Protein AF-A0A924GSS4-F1 (afdb_monomer)

Radius of gyration: 22.59 Å; Cα contacts (8 Å, |Δi|>4): 45; chains: 1; bounding box: 70×28×48 Å

Structure (mmCIF, N/CA/C/O backbone):
data_AF-A0A924GSS4-F1
#
_entry.id   AF-A0A924GSS4-F1
#
loop_
_atom_site.group_PDB
_atom_site.id
_atom_site.type_symbol
_atom_site.label_atom_id
_atom_site.label_alt_id
_atom_site.label_comp_id
_atom_site.label_asym_id
_atom_site.label_entity_id
_atom_site.label_seq_id
_atom_site.pdbx_PDB_ins_code
_atom_site.Cartn_x
_atom_site.Cartn_y
_atom_site.Cartn_z
_atom_site.occupancy
_atom_site.B_iso_or_equiv
_atom_site.auth_seq_id
_atom_site.auth_comp_id
_atom_site.auth_asym_id
_atom_site.auth_atom_id
_atom_site.pdbx_PDB_model_num
ATOM 1 N N . MET A 1 1 ? 47.130 13.488 -2.326 1.00 35.03 1 MET A N 1
ATOM 2 C CA . MET A 1 1 ? 46.228 12.766 -3.248 1.00 35.03 1 MET A CA 1
ATOM 3 C C . MET A 1 1 ? 45.063 12.263 -2.415 1.00 35.03 1 MET A C 1
ATOM 5 O O . MET A 1 1 ? 45.272 11.388 -1.587 1.00 35.03 1 MET A O 1
ATOM 9 N N . ASN A 1 2 ? 43.892 12.897 -2.512 1.00 35.97 2 ASN A N 1
ATOM 10 C CA . ASN A 1 2 ? 42.742 12.521 -1.688 1.00 35.97 2 ASN A CA 1
ATOM 11 C C . ASN A 1 2 ? 42.113 11.239 -2.240 1.00 35.97 2 ASN A C 1
ATOM 13 O O . ASN A 1 2 ? 41.780 11.174 -3.420 1.00 35.97 2 ASN A O 1
ATOM 17 N N . ASN A 1 3 ? 41.970 10.231 -1.379 1.00 45.41 3 ASN A N 1
ATOM 18 C CA . ASN A 1 3 ? 41.286 8.973 -1.666 1.00 45.41 3 ASN A CA 1
ATOM 19 C C . ASN A 1 3 ? 39.782 9.226 -1.863 1.00 45.41 3 ASN A C 1
ATOM 21 O O . ASN A 1 3 ? 38.991 9.110 -0.931 1.00 45.41 3 ASN A O 1
ATOM 25 N N . VAL A 1 4 ? 39.388 9.569 -3.093 1.00 49.03 4 VAL A N 1
ATOM 26 C CA . VAL A 1 4 ? 37.978 9.714 -3.516 1.00 49.03 4 VAL A CA 1
ATOM 27 C C . VAL A 1 4 ? 37.277 8.348 -3.635 1.00 49.03 4 VAL A C 1
ATOM 29 O O . VAL A 1 4 ? 36.059 8.272 -3.757 1.00 49.03 4 VAL A O 1
ATOM 32 N N . ALA A 1 5 ? 38.035 7.250 -3.542 1.00 42.78 5 ALA A N 1
ATOM 33 C CA . ALA A 1 5 ? 37.544 5.884 -3.712 1.00 42.78 5 ALA A CA 1
ATOM 34 C C . ALA A 1 5 ? 36.545 5.416 -2.630 1.00 42.78 5 ALA A C 1
ATOM 36 O O . ALA A 1 5 ? 35.822 4.459 -2.866 1.00 42.78 5 ALA A O 1
ATOM 37 N N . ASN A 1 6 ? 36.451 6.103 -1.482 1.00 49.03 6 ASN A N 1
ATOM 38 C CA . ASN A 1 6 ? 35.554 5.724 -0.377 1.00 49.03 6 ASN A CA 1
ATOM 39 C C . ASN A 1 6 ? 34.265 6.563 -0.283 1.00 49.03 6 ASN A C 1
ATOM 41 O O . ASN A 1 6 ? 33.522 6.422 0.686 1.00 49.03 6 ASN A O 1
ATOM 45 N N . MET A 1 7 ? 33.981 7.452 -1.244 1.00 46.75 7 MET A N 1
ATOM 46 C CA . MET A 1 7 ? 32.813 8.345 -1.150 1.00 46.75 7 MET A CA 1
ATOM 47 C C . MET A 1 7 ? 31.486 7.671 -1.548 1.00 46.75 7 MET A C 1
ATOM 49 O O . MET A 1 7 ? 30.418 8.184 -1.221 1.00 46.75 7 MET A O 1
ATOM 53 N N . PHE A 1 8 ? 31.539 6.496 -2.182 1.00 50.62 8 PHE A N 1
ATOM 54 C CA . PHE A 1 8 ? 30.363 5.701 -2.534 1.00 50.62 8 PHE A CA 1
ATOM 55 C C . PHE A 1 8 ? 30.604 4.251 -2.099 1.00 50.62 8 PHE A C 1
ATOM 57 O O . PHE A 1 8 ? 31.393 3.560 -2.742 1.00 50.62 8 PHE A O 1
ATOM 64 N N . PRO A 1 9 ? 29.999 3.780 -0.992 1.00 48.19 9 PRO A N 1
ATOM 65 C CA . PRO A 1 9 ? 30.148 2.389 -0.590 1.00 48.19 9 PRO A CA 1
ATOM 66 C C . PRO A 1 9 ? 29.544 1.504 -1.681 1.00 48.19 9 PRO A C 1
ATOM 68 O O . PRO A 1 9 ? 28.496 1.849 -2.228 1.00 48.19 9 PRO A O 1
ATOM 71 N N . GLU A 1 10 ? 30.243 0.407 -1.985 1.00 53.25 10 GLU A N 1
ATOM 72 C CA . GLU A 1 10 ? 29.896 -0.662 -2.929 1.00 53.25 10 GLU A CA 1
ATOM 73 C C . GLU A 1 10 ? 28.422 -0.643 -3.343 1.00 53.25 10 GLU A C 1
ATOM 75 O O . GLU A 1 10 ? 27.527 -0.840 -2.514 1.00 53.25 10 GLU A O 1
ATOM 80 N N . THR A 1 11 ? 28.183 -0.346 -4.623 1.00 58.38 11 THR A N 1
ATOM 81 C CA . THR A 1 11 ? 26.868 -0.121 -5.229 1.00 58.38 11 THR A CA 1
ATOM 82 C C . THR A 1 11 ? 25.957 -1.314 -4.994 1.00 58.38 11 THR A C 1
ATOM 84 O O . THR A 1 11 ? 25.899 -2.247 -5.796 1.00 58.38 11 THR A O 1
ATOM 87 N N . LYS A 1 12 ? 25.227 -1.281 -3.875 1.00 57.94 12 LYS A N 1
ATOM 88 C CA . LYS A 1 12 ? 24.073 -2.143 -3.656 1.00 57.94 12 LYS A CA 1
ATOM 89 C C . LYS A 1 12 ? 23.180 -2.001 -4.887 1.00 57.94 12 LYS A C 1
ATOM 91 O O . LYS A 1 12 ? 22.918 -0.864 -5.289 1.00 57.94 12 LYS A O 1
ATOM 96 N N . PRO A 1 13 ? 22.755 -3.114 -5.501 1.00 62.28 13 PRO A N 1
ATOM 97 C CA . PRO A 1 13 ? 21.952 -3.050 -6.707 1.00 62.28 13 PRO A CA 1
ATOM 98 C C . PRO A 1 13 ? 20.695 -2.220 -6.436 1.00 62.28 13 PRO A C 1
ATOM 100 O O . PRO A 1 13 ? 20.024 -2.404 -5.416 1.00 62.28 13 PRO A O 1
ATOM 103 N N . ASP A 1 14 ? 20.430 -1.268 -7.329 1.00 82.06 14 ASP A N 1
ATOM 104 C CA . ASP A 1 14 ? 19.261 -0.398 -7.266 1.00 82.06 14 ASP A CA 1
ATOM 105 C C . ASP A 1 14 ? 17.987 -1.254 -7.276 1.00 82.06 14 ASP A C 1
ATOM 107 O O . ASP A 1 14 ? 17.878 -2.238 -8.015 1.00 82.06 14 ASP A O 1
ATOM 111 N N . LEU A 1 15 ? 17.016 -0.892 -6.437 1.00 83.75 15 LEU A N 1
ATOM 112 C CA . LEU A 1 15 ? 15.771 -1.639 -6.297 1.00 83.75 15 LEU A CA 1
ATOM 113 C C . LEU A 1 15 ? 15.012 -1.708 -7.627 1.00 83.75 15 LEU A C 1
ATOM 115 O O . LEU A 1 15 ? 14.418 -2.741 -7.936 1.00 83.75 15 LEU A O 1
ATOM 119 N N . VAL A 1 16 ? 15.048 -0.627 -8.413 1.00 85.75 16 VAL A N 1
ATOM 120 C CA . VAL A 1 16 ? 14.420 -0.582 -9.742 1.00 85.75 16 VAL A CA 1
ATOM 121 C C . VAL A 1 16 ? 15.071 -1.609 -10.669 1.00 85.75 16 VAL A C 1
ATOM 123 O O . VAL A 1 16 ? 14.371 -2.374 -11.332 1.00 85.75 16 VAL A O 1
ATOM 126 N N . THR A 1 17 ? 16.402 -1.693 -10.653 1.00 84.81 17 THR A N 1
ATOM 127 C CA . THR A 1 17 ? 17.159 -2.673 -11.439 1.00 84.81 17 THR A CA 1
ATOM 128 C C . THR A 1 17 ? 16.834 -4.107 -11.019 1.00 84.81 17 THR A C 1
ATOM 130 O O . THR A 1 17 ? 16.568 -4.944 -11.881 1.00 84.81 17 THR A O 1
ATOM 133 N N . LEU A 1 18 ? 16.783 -4.396 -9.713 1.00 89.44 18 LEU A N 1
ATOM 134 C CA . LEU A 1 18 ? 16.406 -5.724 -9.207 1.00 89.44 18 LEU A CA 1
ATOM 135 C C . LEU A 1 18 ? 14.988 -6.127 -9.637 1.00 89.44 18 LEU A C 1
ATOM 137 O O . LEU A 1 18 ? 14.760 -7.272 -10.030 1.00 89.44 18 LEU A O 1
ATOM 141 N N . LEU A 1 19 ? 14.039 -5.188 -9.593 1.00 89.75 19 LEU A N 1
ATOM 142 C CA . LEU A 1 19 ? 12.656 -5.432 -9.998 1.00 89.75 19 LEU A CA 1
ATOM 143 C C . LEU A 1 19 ? 12.561 -5.787 -11.488 1.00 89.75 19 LEU A C 1
ATOM 145 O O . LEU A 1 19 ? 11.908 -6.765 -11.845 1.00 89.75 19 LEU A O 1
ATOM 149 N N . LEU A 1 20 ? 13.229 -5.024 -12.358 1.00 89.62 20 LEU A N 1
ATOM 150 C CA . LEU A 1 20 ? 13.210 -5.272 -13.803 1.00 89.62 20 LEU A CA 1
ATOM 151 C C . LEU A 1 20 ? 13.895 -6.594 -14.173 1.00 89.62 20 LEU A C 1
ATOM 153 O O . LEU A 1 20 ? 13.385 -7.320 -15.023 1.00 89.62 20 LEU A O 1
ATOM 157 N N . GLN A 1 21 ? 14.991 -6.952 -13.497 1.00 88.06 21 GLN A N 1
ATOM 158 C CA . GLN A 1 21 ? 15.635 -8.261 -13.663 1.00 88.06 21 GLN A CA 1
ATOM 159 C C . GLN A 1 21 ? 14.684 -9.412 -13.317 1.00 88.06 21 GLN A C 1
ATOM 16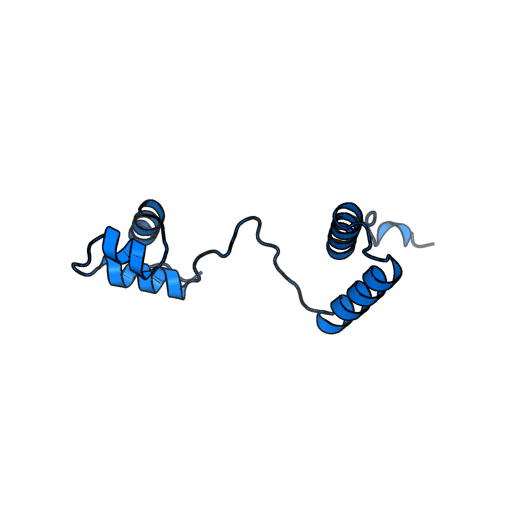1 O O . GLN A 1 21 ? 14.589 -10.385 -14.066 1.00 88.06 21 GLN A O 1
ATOM 166 N N . GLN A 1 22 ? 13.939 -9.288 -12.216 1.00 90.88 22 GLN A N 1
ATOM 167 C CA . GLN A 1 22 ? 12.938 -10.282 -11.837 1.00 90.88 22 GLN A CA 1
ATOM 168 C C . GLN A 1 22 ? 11.815 -10.386 -12.882 1.00 90.88 22 GLN A C 1
ATOM 170 O O . GLN A 1 22 ? 11.403 -11.493 -13.221 1.00 90.88 22 GLN A O 1
ATOM 175 N N . VAL A 1 23 ? 11.343 -9.259 -13.426 1.00 89.69 23 VAL A N 1
ATOM 176 C CA . VAL A 1 23 ? 10.317 -9.249 -14.484 1.00 89.69 23 VAL A CA 1
ATOM 177 C C . VAL A 1 23 ? 10.812 -9.959 -15.744 1.00 89.69 23 VAL A C 1
ATOM 179 O O . VAL A 1 23 ? 10.101 -10.820 -16.256 1.00 89.69 23 VAL A O 1
ATOM 182 N N . ILE A 1 24 ? 12.031 -9.664 -16.207 1.00 89.44 24 ILE A N 1
ATOM 183 C CA . ILE A 1 24 ? 12.634 -10.328 -17.377 1.00 89.44 24 ILE A CA 1
ATOM 184 C C . ILE A 1 24 ? 12.722 -11.845 -17.157 1.00 89.44 24 ILE A C 1
ATOM 186 O O . ILE A 1 24 ? 12.375 -12.617 -18.047 1.00 89.44 24 ILE A O 1
ATOM 190 N N . ALA A 1 25 ? 13.127 -12.282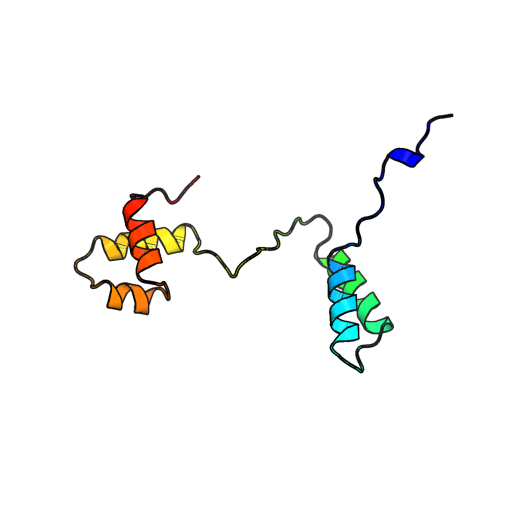 -15.960 1.00 88.69 25 ALA A N 1
ATOM 191 C CA . ALA A 1 25 ? 13.219 -13.703 -15.627 1.00 88.69 25 ALA A CA 1
ATOM 192 C C . ALA A 1 25 ? 11.849 -14.410 -15.596 1.00 88.69 25 ALA A C 1
ATOM 194 O O . ALA A 1 25 ? 11.763 -15.598 -15.900 1.00 88.69 25 ALA A O 1
ATOM 195 N N . MET A 1 26 ? 10.782 -13.698 -15.221 1.00 92.31 26 MET A N 1
ATOM 196 C CA . MET A 1 26 ? 9.429 -14.254 -15.097 1.00 92.31 26 MET A CA 1
ATOM 197 C C . MET A 1 26 ? 8.604 -14.178 -16.390 1.00 92.31 26 MET A C 1
ATOM 199 O O . MET A 1 26 ? 7.634 -14.923 -16.528 1.00 92.31 26 MET A O 1
ATOM 203 N N . ALA A 1 27 ? 8.954 -13.289 -17.320 1.00 89.56 27 ALA A N 1
ATOM 204 C CA . ALA A 1 27 ? 8.183 -13.021 -18.530 1.00 89.56 27 ALA A CA 1
ATOM 205 C C . ALA A 1 27 ? 9.029 -13.266 -19.797 1.00 89.56 27 ALA A C 1
ATOM 207 O O . ALA A 1 27 ? 9.648 -12.328 -20.314 1.00 89.56 27 ALA A O 1
ATOM 208 N N . PRO A 1 28 ? 9.049 -14.501 -20.341 1.00 79.19 28 PRO A N 1
ATOM 209 C CA . PRO A 1 28 ? 9.736 -14.786 -21.598 1.00 79.19 28 PRO A CA 1
ATOM 210 C C . PRO A 1 28 ? 9.097 -13.971 -22.732 1.00 79.19 28 PRO A C 1
ATOM 212 O O . PRO A 1 28 ? 7.942 -14.184 -23.092 1.00 79.19 28 PRO A O 1
ATOM 215 N N . GLY A 1 29 ? 9.844 -12.998 -23.259 1.00 84.25 29 GLY A N 1
ATOM 216 C CA . GLY A 1 29 ? 9.369 -12.027 -24.255 1.00 84.25 29 GLY A CA 1
ATOM 217 C C . GLY A 1 29 ? 9.478 -10.567 -23.808 1.00 84.25 29 GLY A C 1
ATOM 218 O O . GLY A 1 29 ? 9.336 -9.665 -24.632 1.00 84.25 29 GLY A O 1
ATOM 219 N N . PHE A 1 30 ? 9.782 -10.310 -22.534 1.00 88.06 30 PHE A N 1
ATOM 220 C CA . PHE A 1 30 ? 10.097 -8.962 -22.073 1.00 88.06 30 PHE A CA 1
ATOM 221 C C . PHE A 1 30 ? 11.503 -8.563 -22.539 1.00 88.06 30 PHE A C 1
ATOM 223 O O . PHE A 1 30 ? 12.498 -9.145 -22.108 1.00 88.06 30 PHE A O 1
ATOM 230 N N . SER A 1 31 ? 11.596 -7.599 -23.459 1.00 89.00 31 SER A N 1
ATOM 231 C CA . SER A 1 31 ? 12.878 -7.220 -24.057 1.00 89.00 31 SER A CA 1
ATOM 232 C C . SER A 1 31 ? 13.718 -6.351 -23.118 1.00 89.00 31 SER A C 1
ATOM 234 O O . SER A 1 31 ? 13.210 -5.460 -22.434 1.00 89.00 31 SER A O 1
ATOM 236 N N . GLU A 1 32 ? 15.036 -6.555 -23.131 1.00 85.62 32 GLU A N 1
ATOM 237 C CA . GLU A 1 32 ? 15.968 -5.716 -22.365 1.00 85.62 32 GLU A CA 1
ATOM 238 C C . GLU A 1 32 ? 15.911 -4.242 -22.791 1.00 85.62 32 GLU A C 1
ATOM 240 O O . GLU A 1 32 ? 16.053 -3.344 -21.964 1.00 85.62 32 GLU A O 1
ATOM 245 N N . ALA A 1 33 ? 15.676 -3.983 -24.081 1.00 87.19 33 ALA A N 1
ATOM 246 C CA . ALA A 1 33 ? 15.541 -2.629 -24.608 1.00 87.19 33 ALA A CA 1
ATOM 247 C C . ALA A 1 33 ? 14.334 -1.901 -23.994 1.00 87.19 33 ALA A C 1
ATOM 249 O O . ALA A 1 33 ? 14.458 -0.752 -23.571 1.00 87.19 33 ALA A O 1
ATOM 250 N N . LEU A 1 34 ? 13.191 -2.587 -23.879 1.00 88.69 34 LEU A N 1
ATOM 251 C CA . LEU A 1 34 ? 12.004 -2.041 -23.225 1.00 88.69 34 LEU A CA 1
ATOM 252 C C . LEU A 1 34 ? 12.242 -1.824 -21.726 1.00 88.69 34 LEU A C 1
ATOM 254 O O . LEU A 1 34 ? 11.839 -0.795 -21.192 1.00 88.69 34 LEU A O 1
ATOM 258 N N . ALA A 1 35 ? 12.944 -2.746 -21.058 1.00 88.69 35 ALA A N 1
ATOM 259 C CA . ALA A 1 35 ? 13.301 -2.599 -19.648 1.00 88.69 35 ALA A CA 1
ATOM 260 C C . ALA A 1 35 ? 14.116 -1.320 -19.389 1.00 88.69 35 ALA A C 1
ATOM 262 O O . ALA A 1 35 ? 13.797 -0.563 -18.473 1.00 88.69 35 ALA A O 1
ATOM 263 N N . ARG A 1 36 ? 15.123 -1.041 -20.230 1.00 88.44 36 ARG A N 1
ATOM 264 C CA . ARG A 1 36 ? 15.941 0.181 -20.130 1.00 88.44 36 ARG A CA 1
ATOM 265 C C . ARG A 1 36 ? 15.127 1.448 -20.376 1.00 88.44 36 ARG A C 1
ATOM 267 O O . ARG A 1 36 ? 15.332 2.437 -19.678 1.00 88.44 36 ARG A O 1
ATOM 274 N N . GLN A 1 37 ? 14.204 1.416 -21.338 1.00 91.62 37 GLN A N 1
ATOM 275 C CA . GLN A 1 37 ? 13.318 2.549 -21.605 1.00 91.62 37 GLN A CA 1
ATOM 276 C C . GLN A 1 37 ? 12.419 2.840 -20.395 1.00 91.62 37 GLN A C 1
ATOM 278 O O . GLN A 1 37 ? 12.382 3.969 -19.915 1.00 91.62 37 GLN A O 1
ATOM 283 N N . ILE A 1 38 ? 11.778 1.806 -19.839 1.00 91.75 38 ILE A N 1
ATOM 284 C CA . ILE A 1 38 ? 10.942 1.922 -18.635 1.00 91.75 38 ILE A CA 1
ATOM 285 C C . ILE A 1 38 ? 11.750 2.472 -17.456 1.00 91.75 38 ILE A C 1
ATOM 287 O O . ILE A 1 38 ? 11.259 3.332 -16.728 1.00 91.75 38 ILE A O 1
ATOM 291 N N . GLU A 1 39 ? 12.984 2.002 -17.262 1.00 90.75 39 GLU A N 1
ATOM 292 C CA . GLU A 1 39 ? 13.855 2.507 -16.202 1.00 90.75 39 GLU A CA 1
ATOM 293 C C . GLU A 1 39 ? 14.142 4.008 -16.358 1.00 90.75 39 GLU A C 1
ATOM 295 O O . GLU A 1 39 ? 14.020 4.761 -15.388 1.00 90.75 39 GLU A O 1
ATOM 300 N N . ALA A 1 40 ? 14.501 4.454 -17.565 1.00 89.69 40 ALA A N 1
ATOM 301 C CA . ALA A 1 40 ? 14.782 5.860 -17.848 1.00 89.69 40 ALA A CA 1
ATOM 302 C C . ALA A 1 40 ? 13.548 6.747 -17.617 1.00 89.69 40 ALA A C 1
ATOM 304 O O . ALA A 1 40 ? 13.646 7.794 -16.965 1.00 89.69 40 ALA A O 1
ATOM 305 N N . ASP A 1 41 ? 12.380 6.300 -18.079 1.00 92.44 41 ASP A N 1
ATOM 306 C CA . ASP A 1 41 ? 11.117 7.021 -17.918 1.00 92.44 41 ASP A CA 1
ATOM 307 C C . ASP A 1 41 ? 10.711 7.103 -16.440 1.00 92.44 41 ASP A C 1
ATOM 309 O O . ASP A 1 41 ? 10.360 8.175 -15.938 1.00 92.44 41 ASP A O 1
ATOM 313 N N . PHE A 1 42 ? 10.844 5.996 -15.701 1.00 90.50 42 PHE A N 1
ATOM 314 C CA . PHE A 1 42 ? 10.552 5.939 -14.270 1.00 90.50 42 PHE A CA 1
ATOM 315 C C . PHE A 1 42 ? 11.470 6.868 -13.466 1.00 90.50 42 PHE A C 1
ATOM 317 O O . PHE A 1 42 ? 10.994 7.654 -12.640 1.00 90.50 42 PHE A O 1
ATOM 324 N N . ARG A 1 43 ? 12.784 6.831 -13.731 1.00 89.00 43 ARG A N 1
ATOM 325 C CA . ARG A 1 43 ? 13.755 7.730 -13.089 1.00 89.00 43 ARG A CA 1
ATOM 326 C C . ARG A 1 43 ? 13.429 9.189 -13.385 1.00 89.00 43 ARG A C 1
ATOM 328 O O . ARG A 1 43 ? 13.473 10.001 -12.471 1.00 89.00 43 ARG A O 1
ATOM 335 N N . THR A 1 44 ? 13.044 9.520 -14.615 1.00 92.44 44 THR A N 1
ATOM 336 C CA . THR A 1 44 ? 12.685 10.893 -15.004 1.00 92.44 44 THR A CA 1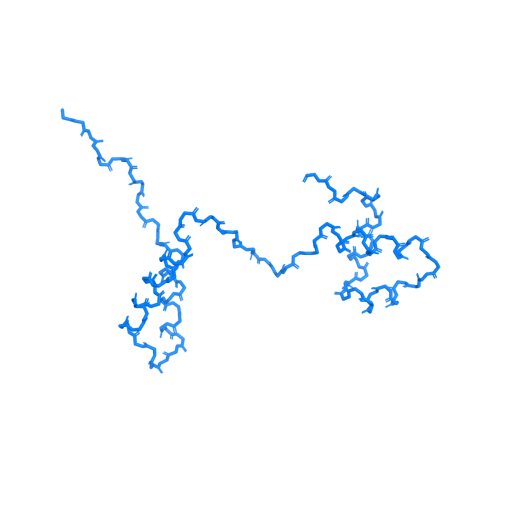
ATOM 337 C C . THR A 1 44 ? 11.427 11.384 -14.279 1.00 92.44 44 THR A C 1
ATOM 339 O O . THR A 1 44 ? 11.426 12.477 -13.717 1.00 92.44 44 THR A O 1
ATOM 342 N N . ALA A 1 45 ? 10.370 10.569 -14.212 1.00 92.19 45 ALA A N 1
ATOM 343 C CA . ALA A 1 45 ? 9.103 10.944 -13.571 1.00 92.19 45 ALA A CA 1
ATOM 344 C C . ALA A 1 45 ? 9.192 11.077 -12.034 1.00 92.19 45 ALA A C 1
ATOM 346 O O . ALA A 1 45 ? 8.404 11.796 -11.393 1.00 92.19 45 ALA A O 1
ATOM 347 N N . HIS A 1 46 ? 10.143 10.363 -11.429 1.00 88.56 46 HIS A N 1
ATOM 348 C CA . HIS A 1 46 ? 10.268 10.235 -9.979 1.00 88.56 46 HIS A CA 1
ATOM 349 C C . HIS A 1 46 ? 11.597 10.748 -9.413 1.00 88.56 46 HIS A C 1
ATOM 351 O O . HIS A 1 46 ? 11.829 10.617 -8.210 1.00 88.56 46 HIS A O 1
ATOM 357 N N . ALA A 1 47 ? 12.435 11.389 -10.232 1.00 86.69 47 ALA A N 1
ATOM 358 C CA . ALA A 1 47 ? 13.677 12.013 -9.790 1.00 86.69 47 ALA A CA 1
ATOM 359 C C . ALA A 1 47 ? 13.432 12.961 -8.604 1.00 86.69 47 ALA A C 1
ATOM 361 O O . ALA A 1 47 ? 12.491 13.756 -8.598 1.00 86.69 47 ALA A O 1
ATOM 362 N N . GLY A 1 48 ? 14.278 12.857 -7.576 1.00 85.62 48 GLY A N 1
ATOM 363 C CA . GLY A 1 48 ? 14.194 13.683 -6.368 1.00 85.62 48 GLY A CA 1
ATOM 364 C C . GLY A 1 48 ? 13.078 13.306 -5.386 1.00 85.62 48 GLY A C 1
ATOM 365 O O . GLY A 1 48 ? 12.980 13.925 -4.329 1.00 85.62 48 GLY A O 1
ATOM 366 N N . LYS A 1 49 ? 12.250 12.293 -5.684 1.00 88.62 49 LYS A N 1
ATOM 367 C CA . LYS A 1 49 ? 11.221 11.791 -4.763 1.00 88.62 49 LYS A CA 1
ATOM 368 C C . LYS A 1 49 ? 11.730 10.556 -4.021 1.00 88.62 49 LYS A C 1
ATOM 370 O O . LYS A 1 49 ? 12.194 9.601 -4.636 1.00 88.62 49 LYS A O 1
ATOM 375 N N . SER A 1 50 ? 11.559 10.539 -2.703 1.00 84.12 50 SER A N 1
ATOM 376 C CA . SER A 1 50 ? 11.764 9.337 -1.890 1.00 84.12 50 SER A CA 1
ATOM 377 C C . SER A 1 50 ? 10.458 8.557 -1.783 1.00 84.12 50 SER A C 1
ATOM 379 O O . SER A 1 50 ? 9.431 9.115 -1.399 1.00 84.12 50 SER A O 1
ATOM 381 N N . MET A 1 51 ? 10.494 7.262 -2.095 1.00 82.31 51 MET A N 1
ATOM 382 C CA . MET A 1 51 ? 9.349 6.364 -1.937 1.00 82.31 51 MET A CA 1
ATOM 383 C C . MET A 1 51 ? 9.626 5.317 -0.862 1.00 82.31 51 MET A C 1
ATOM 385 O O . MET A 1 51 ? 10.713 4.747 -0.793 1.00 82.31 51 MET A O 1
ATOM 389 N N . LEU A 1 52 ? 8.620 5.042 -0.031 1.00 83.62 52 LEU A N 1
ATOM 390 C CA . LEU A 1 52 ? 8.680 3.985 0.971 1.00 83.62 52 LEU A CA 1
ATOM 391 C C . LEU A 1 52 ? 8.113 2.687 0.394 1.00 83.62 52 LEU A C 1
ATOM 393 O O . LEU A 1 52 ? 6.928 2.607 0.075 1.00 83.62 52 LEU A O 1
ATOM 397 N N . VAL A 1 53 ? 8.936 1.643 0.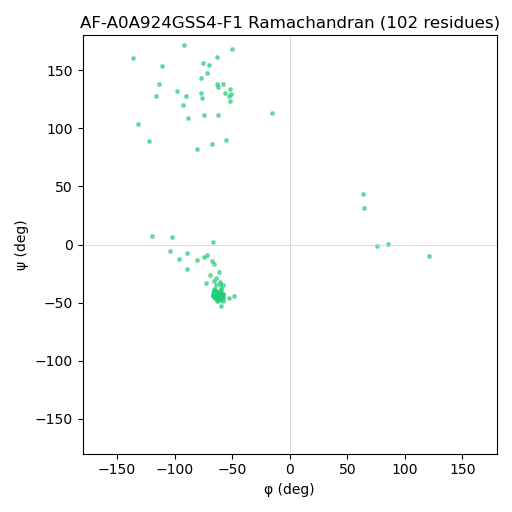345 1.00 82.50 53 VAL A N 1
ATOM 398 C CA . VAL A 1 53 ? 8.491 0.297 -0.031 1.00 82.50 53 VAL A CA 1
ATOM 399 C C . VAL A 1 53 ? 8.023 -0.438 1.217 1.00 82.50 53 VAL A C 1
ATOM 401 O O . VAL A 1 53 ? 8.807 -0.788 2.101 1.00 82.50 53 VAL A O 1
ATOM 404 N N . LEU A 1 54 ? 6.711 -0.643 1.325 1.00 82.31 54 LEU A N 1
ATOM 405 C CA . LEU A 1 54 ? 6.117 -1.302 2.481 1.00 82.31 54 LEU A CA 1
ATOM 406 C C . LEU A 1 54 ? 6.327 -2.821 2.412 1.00 82.31 54 LEU A C 1
ATOM 408 O O . LEU A 1 54 ? 5.974 -3.469 1.436 1.00 82.31 54 LEU A O 1
ATOM 412 N N . LYS A 1 55 ? 6.816 -3.418 3.508 1.00 79.25 55 LYS A N 1
ATOM 413 C CA . LYS A 1 55 ? 6.974 -4.883 3.651 1.00 79.25 55 LYS A CA 1
ATOM 414 C C . LYS A 1 55 ? 5.650 -5.662 3.560 1.00 79.25 55 LYS A C 1
ATOM 416 O O . LYS A 1 55 ? 5.648 -6.867 3.332 1.00 79.25 55 LYS A O 1
ATOM 421 N N . ARG A 1 56 ? 4.527 -5.011 3.853 1.00 76.38 56 ARG A N 1
ATOM 422 C CA . ARG A 1 56 ? 3.178 -5.594 3.845 1.00 76.38 56 ARG A CA 1
ATOM 423 C C . ARG A 1 56 ? 2.234 -4.604 3.174 1.00 76.38 56 ARG A C 1
ATOM 425 O O . ARG A 1 56 ? 2.569 -3.423 3.106 1.00 76.38 56 ARG A O 1
ATOM 432 N N . GLY A 1 57 ? 1.081 -5.100 2.718 1.00 72.06 57 GLY A N 1
ATOM 433 C CA . GLY A 1 57 ? 0.037 -4.300 2.078 1.00 72.06 57 GLY A CA 1
ATOM 434 C C . GLY A 1 57 ? -0.358 -3.045 2.872 1.00 72.06 57 GLY A C 1
ATOM 435 O O . GLY A 1 57 ? 0.043 -2.887 4.034 1.00 72.06 57 GLY A O 1
ATOM 436 N N . PRO A 1 58 ? -1.130 -2.143 2.246 1.00 74.38 58 PRO A N 1
ATOM 437 C CA . PRO A 1 58 ? -1.410 -0.821 2.788 1.00 74.38 58 PRO A CA 1
ATOM 438 C C . PRO A 1 58 ? -1.924 -0.921 4.225 1.00 74.38 58 PRO A C 1
ATOM 440 O O . PRO A 1 58 ? -2.881 -1.634 4.531 1.00 74.38 58 PRO A O 1
ATOM 443 N N . ARG A 1 59 ? -1.232 -0.234 5.139 1.00 80.62 59 ARG A N 1
ATOM 444 C CA . ARG A 1 59 ? -1.725 -0.069 6.507 1.00 80.62 59 ARG A CA 1
ATOM 445 C C . ARG A 1 59 ? -2.902 0.896 6.469 1.00 80.62 59 ARG A C 1
ATOM 447 O O . ARG A 1 59 ? -2.878 1.836 5.683 1.00 80.62 59 ARG A O 1
ATOM 454 N N . LEU A 1 60 ? -3.865 0.700 7.371 1.00 86.62 60 LEU A N 1
ATOM 455 C CA . LEU A 1 60 ? -4.920 1.687 7.585 1.00 86.62 60 LEU A CA 1
ATOM 456 C C . LEU A 1 60 ? -4.291 3.054 7.849 1.00 86.62 60 LEU A C 1
ATOM 458 O O . LEU A 1 60 ? -3.424 3.170 8.733 1.00 86.62 60 LEU A O 1
ATOM 462 N N . THR A 1 61 ? -4.733 4.058 7.101 1.00 88.75 61 THR A N 1
ATOM 463 C CA . THR A 1 61 ? -4.335 5.450 7.317 1.00 88.75 61 THR A CA 1
ATOM 464 C C . THR A 1 61 ? -4.819 5.930 8.694 1.00 88.75 61 THR A C 1
ATOM 466 O O . THR A 1 61 ? -5.688 5.288 9.299 1.00 88.75 61 THR A O 1
ATOM 469 N N . PRO A 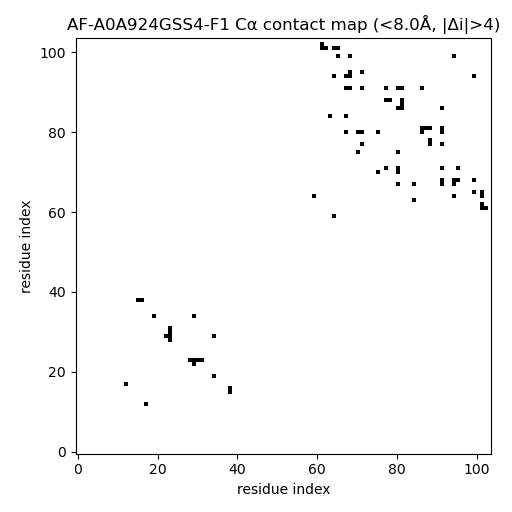1 62 ? -4.254 7.016 9.253 1.00 89.56 62 PRO A N 1
ATOM 470 C CA . PRO A 1 62 ? -4.768 7.624 10.481 1.00 89.56 62 PRO A CA 1
ATOM 471 C C . PRO A 1 62 ? -6.285 7.846 10.455 1.00 89.56 62 PRO A C 1
ATOM 473 O O . PRO A 1 62 ? -6.970 7.452 11.396 1.00 89.56 62 PRO A O 1
ATOM 476 N N . GLU A 1 63 ? -6.809 8.356 9.342 1.00 91.12 63 GLU A N 1
ATOM 477 C CA . GLU A 1 63 ? -8.227 8.667 9.147 1.00 91.12 63 GLU A CA 1
ATOM 478 C C . GLU A 1 63 ? -9.076 7.391 9.134 1.00 91.12 63 GLU A C 1
ATOM 480 O O . GLU A 1 63 ? -10.127 7.321 9.768 1.00 91.12 63 GLU A O 1
ATOM 485 N N . GLN A 1 64 ? -8.592 6.336 8.470 1.00 92.88 64 GLN A N 1
ATOM 486 C CA . GLN A 1 64 ? -9.264 5.037 8.472 1.00 92.88 64 GLN A CA 1
ATOM 487 C C . GLN A 1 64 ? -9.286 4.414 9.873 1.00 92.88 64 GLN A C 1
ATOM 489 O O . GLN A 1 64 ? -10.289 3.825 10.274 1.00 92.88 64 GLN A O 1
ATOM 494 N N . ARG A 1 65 ? -8.203 4.551 10.652 1.00 93.50 65 ARG A N 1
ATOM 495 C CA . ARG A 1 65 ? -8.172 4.072 12.045 1.00 93.50 65 ARG A CA 1
ATOM 496 C C . ARG A 1 65 ? -9.141 4.849 12.929 1.00 93.50 65 ARG A C 1
ATOM 498 O O . ARG A 1 65 ? -9.815 4.238 13.755 1.00 93.50 65 ARG A O 1
ATOM 505 N N . GLU A 1 66 ? -9.230 6.160 12.735 1.00 94.31 66 GLU A N 1
ATOM 506 C CA . GLU A 1 66 ? -10.175 7.010 13.452 1.00 94.31 66 GLU A CA 1
ATOM 507 C C . GLU A 1 66 ? -11.627 6.645 13.126 1.00 94.31 66 GLU A C 1
ATOM 509 O O . GLU A 1 66 ? -12.445 6.531 14.037 1.00 94.31 66 GLU A O 1
ATOM 514 N N . ALA A 1 67 ? -11.945 6.388 11.855 1.00 94.69 67 ALA A N 1
ATOM 515 C CA . ALA A 1 67 ? -13.279 5.963 11.441 1.00 94.69 67 ALA A CA 1
ATOM 516 C C . ALA A 1 67 ? -13.690 4.630 12.094 1.00 94.69 67 ALA A C 1
ATOM 518 O O . ALA A 1 67 ? -14.781 4.526 12.653 1.00 94.69 67 ALA A O 1
ATOM 519 N N . VAL A 1 68 ? -12.790 3.637 12.099 1.00 95.25 68 VAL A N 1
ATOM 520 C CA . VAL A 1 68 ? -13.013 2.345 12.776 1.00 95.25 68 VAL A CA 1
ATOM 521 C C . VAL A 1 68 ? -13.233 2.542 14.279 1.00 95.25 68 VAL A C 1
ATOM 523 O O . VAL A 1 68 ? -14.100 1.899 14.866 1.00 95.25 68 VAL A O 1
ATOM 526 N N . PHE A 1 69 ? -12.460 3.428 14.912 1.00 95.56 69 PHE A N 1
ATOM 527 C CA . PHE A 1 69 ? -12.591 3.718 16.339 1.00 95.56 69 PHE A CA 1
ATOM 528 C C . PHE A 1 69 ? -13.915 4.398 16.679 1.00 95.56 69 PHE A C 1
ATOM 530 O O . PHE A 1 69 ? -14.572 3.986 17.629 1.00 95.56 69 PHE A O 1
ATOM 537 N N . LYS A 1 70 ? -14.332 5.398 15.891 1.00 95.06 70 LYS A N 1
ATOM 538 C CA . LYS A 1 70 ? -15.620 6.081 16.071 1.00 95.06 70 LYS A CA 1
ATOM 539 C C . LYS A 1 70 ? -16.780 5.099 15.986 1.00 95.06 70 LYS A C 1
ATOM 541 O O . LYS A 1 70 ? -17.621 5.103 16.876 1.00 95.06 70 LYS A O 1
ATOM 546 N N . ASP A 1 71 ? -16.785 4.217 14.988 1.00 95.94 71 ASP A N 1
ATOM 547 C CA . ASP A 1 71 ? -17.822 3.186 14.877 1.00 95.94 71 ASP A CA 1
ATOM 548 C C . ASP A 1 71 ? -17.775 2.194 16.050 1.00 95.94 71 ASP A C 1
ATOM 550 O O . ASP A 1 71 ? -18.821 1.782 16.544 1.00 95.94 71 ASP A O 1
ATOM 554 N N . GLY A 1 72 ? -16.585 1.873 16.565 1.00 93.44 72 GLY A N 1
ATOM 555 C CA . GLY A 1 72 ? -16.415 1.041 17.761 1.00 93.44 72 GLY A CA 1
ATOM 556 C C . GLY A 1 72 ? -16.905 1.668 19.073 1.00 93.44 72 GLY A C 1
ATOM 557 O O . GLY A 1 72 ? -17.048 0.946 20.057 1.00 93.44 72 GLY A O 1
ATOM 558 N N . LEU A 1 73 ? -17.168 2.980 19.104 1.00 94.19 73 LEU A N 1
ATOM 559 C CA . LEU A 1 73 ? -17.812 3.670 20.232 1.00 94.19 73 LEU A CA 1
ATOM 560 C C . LEU A 1 73 ? -19.345 3.698 20.120 1.00 94.19 73 LEU A C 1
ATOM 562 O O . LEU A 1 73 ? -20.020 4.144 21.046 1.00 94.19 73 LEU A O 1
ATOM 566 N N . THR A 1 74 ? -19.897 3.249 18.993 1.00 94.06 74 THR A N 1
ATOM 567 C CA . THR A 1 74 ? -21.345 3.157 18.776 1.00 94.06 74 THR A CA 1
ATOM 568 C C . THR A 1 74 ? -21.878 1.771 19.169 1.00 94.06 74 THR A C 1
ATOM 570 O O . THR A 1 74 ? -21.091 0.855 19.406 1.00 94.06 74 THR A O 1
ATOM 573 N N . PRO A 1 75 ? -23.208 1.562 19.191 1.00 95.38 75 PRO A N 1
ATOM 574 C CA . PRO A 1 75 ? -23.807 0.237 19.389 1.00 95.38 75 PRO A CA 1
ATOM 575 C C . PRO A 1 75 ? -23.572 -0.771 18.246 1.00 95.38 75 PRO A C 1
ATOM 577 O O . PRO A 1 75 ? -24.112 -1.874 18.298 1.00 95.38 75 PRO A O 1
ATOM 580 N N . MET A 1 76 ? -22.819 -0.403 17.204 1.00 94.12 76 MET A N 1
ATOM 581 C CA . MET A 1 76 ? -22.543 -1.261 16.053 1.00 94.12 76 MET A CA 1
ATOM 582 C C . MET A 1 76 ? -21.779 -2.522 16.472 1.00 94.12 76 MET A C 1
ATOM 584 O O . MET A 1 76 ? -20.809 -2.475 17.233 1.00 94.12 76 MET A O 1
ATOM 588 N N . SER A 1 77 ? -22.197 -3.674 15.953 1.00 95.75 77 SER A N 1
ATOM 589 C CA . SER A 1 77 ? -21.541 -4.943 16.251 1.00 95.75 77 SER A CA 1
ATOM 590 C C . SER A 1 77 ? -20.156 -5.023 15.603 1.00 95.75 77 SER A C 1
ATOM 592 O O . SER A 1 77 ? -19.873 -4.426 14.562 1.00 95.75 77 SER A O 1
ATOM 594 N N . THR A 1 78 ? -19.260 -5.828 16.183 1.00 95.00 78 THR A N 1
ATOM 595 C CA . THR A 1 78 ? -17.912 -6.002 15.620 1.00 95.00 78 THR A CA 1
ATOM 596 C C . THR A 1 78 ? -17.945 -6.577 14.200 1.00 95.00 78 THR A C 1
ATOM 598 O O . THR A 1 78 ? -17.073 -6.249 13.399 1.00 95.00 78 THR A O 1
ATOM 601 N N . ASP A 1 79 ? -18.927 -7.420 13.867 1.00 96.19 79 ASP A N 1
ATOM 602 C CA . ASP A 1 79 ? -19.051 -7.996 12.525 1.00 96.19 79 ASP A CA 1
ATOM 603 C C . ASP A 1 79 ? -19.529 -6.973 11.484 1.00 96.19 79 ASP A C 1
ATOM 605 O O . ASP A 1 79 ? -19.040 -6.998 10.353 1.00 96.19 79 ASP A O 1
ATOM 609 N N . GLU A 1 80 ? -20.374 -6.016 11.870 1.00 96.25 80 GLU A N 1
ATOM 610 C CA . GLU A 1 80 ? -20.748 -4.879 11.018 1.00 96.25 80 GLU A CA 1
ATOM 611 C C . GLU A 1 80 ? -19.555 -3.947 10.771 1.00 96.25 80 GLU A C 1
ATOM 613 O O . GLU A 1 80 ? -19.275 -3.591 9.627 1.00 96.25 80 GLU A O 1
ATOM 618 N N . ILE A 1 81 ? -18.775 -3.627 11.812 1.00 96.06 81 ILE A N 1
ATOM 619 C CA . ILE A 1 81 ? -17.553 -2.808 11.685 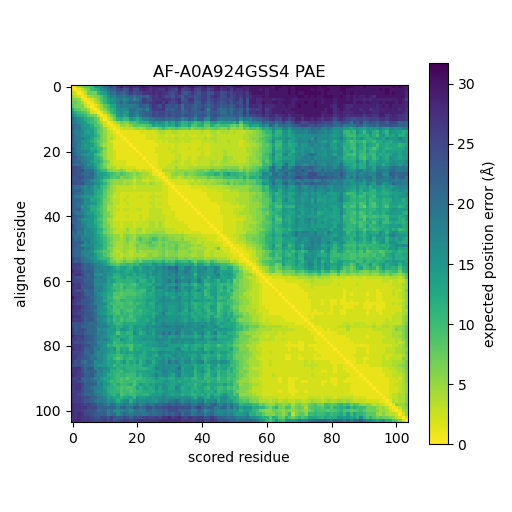1.00 96.06 81 ILE A CA 1
ATOM 620 C C . ILE A 1 81 ? -16.526 -3.506 10.777 1.00 96.06 81 ILE A C 1
ATOM 622 O O . ILE A 1 81 ? -15.889 -2.869 9.934 1.00 96.06 81 ILE A O 1
ATOM 626 N N . LYS A 1 82 ? -16.385 -4.832 10.916 1.00 96.50 82 LYS A N 1
ATOM 627 C CA . LYS A 1 82 ? -15.520 -5.681 10.082 1.00 96.50 82 LYS A CA 1
ATOM 628 C C . LYS A 1 82 ? -15.900 -5.569 8.605 1.00 96.50 82 LYS A C 1
ATOM 630 O O . LYS A 1 82 ? -15.025 -5.356 7.767 1.00 96.50 82 LYS A O 1
ATOM 635 N N . ALA A 1 83 ? -17.194 -5.697 8.305 1.00 95.31 83 ALA A N 1
ATOM 636 C CA . ALA A 1 83 ? -17.723 -5.617 6.948 1.00 95.31 83 ALA A CA 1
ATOM 637 C C . ALA A 1 83 ? -17.576 -4.207 6.356 1.00 95.31 83 ALA A C 1
ATOM 639 O O . ALA A 1 83 ? -17.129 -4.069 5.221 1.00 95.31 83 ALA A O 1
ATOM 640 N N . LYS A 1 84 ? -17.882 -3.166 7.139 1.00 95.81 84 LYS A N 1
ATOM 641 C CA . LYS A 1 84 ? -17.836 -1.764 6.702 1.00 95.81 84 LYS A CA 1
AT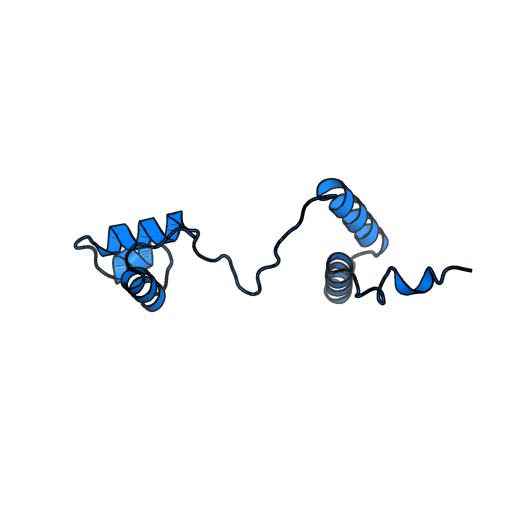OM 642 C C . LYS A 1 84 ? -16.425 -1.289 6.346 1.00 95.81 84 LYS A C 1
ATOM 644 O O . LYS A 1 84 ? -16.251 -0.602 5.346 1.00 95.81 84 LYS A O 1
ATOM 649 N N . HIS A 1 85 ? -15.422 -1.648 7.151 1.00 94.12 85 HIS A N 1
ATOM 650 C CA . HIS A 1 85 ? -14.049 -1.137 6.999 1.00 94.12 85 HIS A CA 1
ATOM 651 C C . HIS A 1 85 ? -13.067 -2.127 6.366 1.00 94.12 85 HIS A C 1
ATOM 653 O O . HIS A 1 85 ? -11.909 -1.779 6.146 1.00 94.12 85 HIS A O 1
ATOM 659 N N . GLY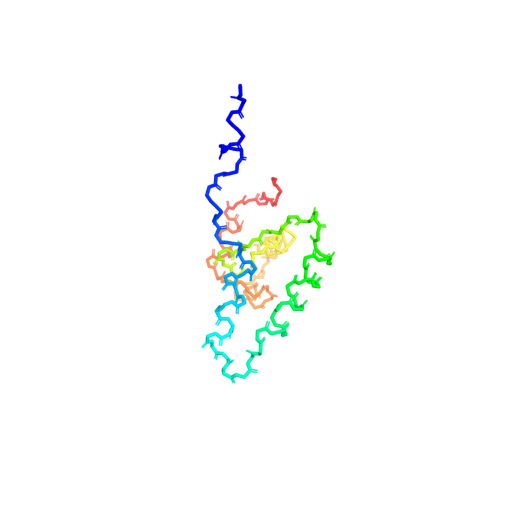 A 1 86 ? -13.483 -3.371 6.109 1.00 92.50 86 GLY A N 1
ATOM 660 C CA . GLY A 1 86 ? -12.604 -4.401 5.544 1.00 92.50 86 GLY A CA 1
ATOM 661 C C . GLY A 1 86 ? -11.445 -4.792 6.470 1.00 92.50 86 GLY A C 1
ATOM 662 O O . GLY A 1 86 ? -10.354 -5.131 6.012 1.00 92.50 86 GLY A O 1
ATOM 663 N N . VAL A 1 87 ? -11.650 -4.722 7.788 1.00 92.69 87 VAL A N 1
ATOM 664 C CA . VAL A 1 87 ? -10.618 -4.989 8.805 1.00 92.69 87 VAL A CA 1
ATOM 665 C C . VAL A 1 87 ? -10.918 -6.266 9.570 1.00 92.69 87 VAL A C 1
ATOM 667 O O . VAL A 1 87 ? -12.068 -6.640 9.713 1.00 92.69 87 VAL A O 1
ATOM 670 N N . SER A 1 88 ? -9.905 -6.937 10.120 1.00 93.81 88 SER A N 1
ATOM 671 C CA . SER A 1 88 ? -10.120 -8.117 10.974 1.00 93.81 88 SER A CA 1
ATOM 672 C C . SER A 1 88 ? -10.615 -7.746 12.385 1.00 93.81 88 SER A C 1
ATOM 674 O O . SER A 1 88 ? -10.305 -6.662 12.883 1.00 93.81 88 SER A O 1
ATOM 676 N N . ARG A 1 89 ? -11.296 -8.666 13.092 1.00 95.31 89 ARG A N 1
ATOM 677 C CA . ARG A 1 89 ? -11.684 -8.473 14.512 1.00 95.31 89 ARG A CA 1
ATOM 678 C C . ARG A 1 89 ? -10.490 -8.093 15.411 1.00 95.31 89 ARG A C 1
ATOM 680 O O . ARG A 1 89 ? -10.608 -7.115 16.147 1.00 95.31 89 ARG A O 1
ATOM 687 N N . PRO A 1 90 ? -9.319 -8.765 15.333 1.00 95.69 90 PRO A N 1
ATOM 688 C CA . PRO A 1 90 ? -8.128 -8.341 16.075 1.00 95.69 90 PRO A CA 1
ATOM 689 C C . PRO A 1 90 ? -7.673 -6.911 15.758 1.00 95.69 90 PRO A C 1
ATOM 691 O O . PRO A 1 90 ? -7.200 -6.202 16.646 1.00 95.69 90 PRO A O 1
ATOM 694 N N . THR A 1 91 ? -7.827 -6.466 14.506 1.00 93.31 91 THR A N 1
ATOM 695 C CA . THR A 1 91 ? -7.507 -5.088 14.113 1.00 93.31 91 THR A CA 1
ATOM 696 C C . THR A 1 91 ? -8.393 -4.086 14.846 1.00 9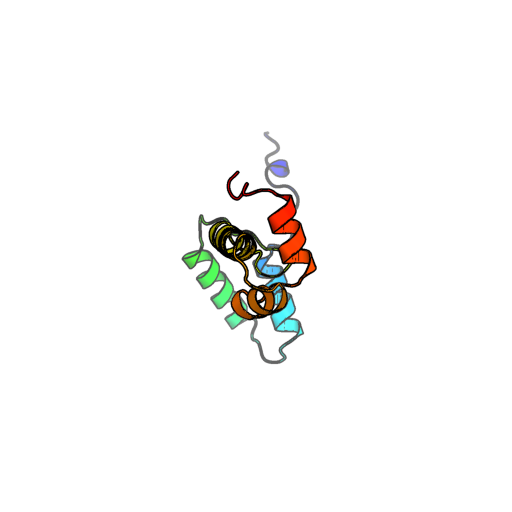3.31 91 THR A C 1
ATOM 698 O O . THR A 1 91 ? -7.864 -3.106 15.368 1.00 93.31 91 THR A O 1
ATOM 701 N N . ILE A 1 92 ? -9.698 -4.360 14.938 1.00 94.81 92 ILE A N 1
ATOM 702 C CA . ILE A 1 92 ? -10.662 -3.512 15.653 1.00 94.81 92 ILE A CA 1
ATOM 703 C C . ILE A 1 92 ? -10.262 -3.402 17.128 1.00 94.81 92 ILE A C 1
ATOM 705 O O . ILE A 1 92 ? -10.043 -2.298 17.620 1.00 94.81 92 ILE A O 1
ATOM 709 N N . TYR A 1 93 ? -10.046 -4.527 17.819 1.00 94.88 93 TYR A N 1
ATOM 710 C CA . TYR A 1 93 ? -9.646 -4.508 19.233 1.00 94.88 93 TYR A CA 1
ATOM 711 C C . TYR A 1 93 ? -8.333 -3.763 19.479 1.00 94.88 93 TYR A C 1
ATOM 713 O O . TYR A 1 93 ? -8.204 -3.036 20.463 1.00 94.88 93 TYR A O 1
ATOM 721 N N . ARG A 1 94 ? -7.351 -3.914 18.583 1.00 92.88 94 ARG A N 1
ATOM 722 C CA . ARG A 1 94 ? -6.077 -3.195 18.690 1.00 92.88 94 ARG A CA 1
ATOM 723 C C . ARG A 1 94 ? -6.267 -1.682 18.564 1.00 92.88 94 ARG A C 1
ATOM 725 O O . ARG A 1 94 ? -5.638 -0.949 19.320 1.00 92.88 94 ARG A O 1
ATOM 732 N N . ILE A 1 95 ? -7.128 -1.236 17.648 1.00 93.75 95 ILE A N 1
ATOM 733 C CA . ILE A 1 95 ? -7.480 0.181 17.470 1.00 93.75 95 ILE A CA 1
ATOM 734 C C . ILE A 1 95 ? -8.205 0.710 18.715 1.00 93.75 95 ILE A C 1
ATOM 736 O O . ILE A 1 95 ? -7.809 1.743 19.250 1.00 93.75 95 ILE A O 1
ATOM 740 N N . MET A 1 96 ? -9.185 -0.035 19.238 1.00 93.81 96 MET A N 1
ATOM 741 C CA . MET A 1 96 ? -9.902 0.333 20.466 1.00 93.81 96 MET A CA 1
ATOM 742 C C . MET A 1 96 ? -8.959 0.459 21.667 1.00 93.81 96 MET A C 1
ATOM 744 O O . MET A 1 96 ? -9.025 1.435 22.410 1.00 93.81 96 MET A O 1
ATOM 748 N N . LYS A 1 97 ? -8.012 -0.476 21.819 1.00 93.12 97 LYS A N 1
ATOM 749 C CA . LYS A 1 97 ? -7.015 -0.459 22.901 1.00 93.12 97 LYS A CA 1
ATOM 750 C C . LYS A 1 97 ? -6.060 0.741 22.829 1.00 93.12 97 LYS A C 1
ATOM 752 O O . LYS A 1 97 ? -5.561 1.174 23.862 1.00 93.12 97 LYS A O 1
ATOM 757 N N . GLN A 1 98 ? -5.784 1.272 21.637 1.00 87.25 98 GLN A N 1
ATOM 758 C CA . GLN A 1 98 ? -4.925 2.451 21.464 1.00 87.25 98 GLN A CA 1
ATOM 759 C C . GLN A 1 98 ? -5.608 3.768 21.870 1.00 87.25 98 GLN A C 1
ATOM 761 O O . GLN A 1 98 ? -4.921 4.782 21.996 1.00 87.25 98 GLN A O 1
ATOM 766 N N . GLY A 1 99 ? -6.925 3.756 22.116 1.00 80.12 99 GLY A N 1
ATOM 767 C CA . GLY A 1 99 ? -7.634 4.841 22.796 1.00 80.12 99 GLY A CA 1
ATOM 768 C C . GLY A 1 99 ? -7.615 6.175 22.050 1.00 80.12 99 GLY A C 1
ATOM 769 O O . GLY A 1 99 ? -7.366 7.208 22.662 1.00 80.12 99 GLY A O 1
ATOM 770 N N . GLY A 1 100 ? -7.825 6.170 20.733 1.00 75.44 100 GLY A N 1
ATOM 771 C CA . GLY A 1 100 ? -7.982 7.416 19.974 1.00 75.44 100 GLY A CA 1
ATOM 772 C C . GLY A 1 100 ? -6.684 8.091 19.511 1.00 75.44 100 GLY A C 1
ATOM 773 O O . GLY A 1 100 ? -6.727 9.141 18.876 1.00 75.44 100 GLY A O 1
ATOM 774 N N . ARG A 1 101 ? -5.511 7.522 19.815 1.00 77.50 101 ARG A N 1
ATOM 775 C CA . ARG A 1 101 ? -4.209 8.096 19.432 1.00 77.50 101 ARG A CA 1
ATOM 776 C C . ARG A 1 101 ? -3.882 7.769 17.973 1.00 77.50 101 ARG A C 1
ATOM 778 O O . ARG A 1 101 ? -3.177 6.800 17.694 1.00 77.50 101 ARG A O 1
ATOM 785 N N . PHE A 1 102 ? -4.429 8.546 17.037 1.00 78.19 102 PHE A N 1
ATOM 786 C CA . PHE A 1 102 ? -4.250 8.307 15.595 1.00 78.19 102 PHE A CA 1
ATOM 787 C C . PHE A 1 102 ? -3.138 9.130 14.944 1.00 78.19 102 PHE A C 1
ATOM 789 O O . PHE A 1 102 ? -2.720 8.767 13.841 1.00 78.19 102 PHE A O 1
ATOM 796 N N . GLY A 1 103 ? -2.620 10.143 15.646 1.00 63.50 103 GLY A N 1
ATOM 797 C CA . GLY A 1 103 ? -1.518 10.999 15.213 1.00 63.50 103 GLY A CA 1
ATOM 798 C C . GLY A 1 103 ? -0.280 10.868 16.101 1.00 63.50 103 GLY A C 1
ATOM 799 O O . GLY A 1 103 ? -0.360 11.003 17.323 1.00 63.50 103 GLY A O 1
ATOM 800 N N . SER A 1 104 ? 0.850 10.617 15.451 1.00 50.41 104 SER A N 1
ATOM 801 C CA . SER A 1 104 ? 2.207 10.950 15.888 1.00 50.41 104 SER A CA 1
ATOM 802 C C . SER A 1 104 ? 2.983 11.338 14.645 1.00 50.41 104 SER A C 1
ATOM 804 O O . SER A 1 104 ? 2.953 10.495 13.714 1.00 50.41 104 SER A O 1
#

Secondary structure (DSSP, 8-state):
---GGGSS-S-PPPHHHHHHHHHHHHSTT--HHHHHHHHHHHHHHHTT------SSSPPPPHHHHHHHHHHHTSS--HHHHHHHHT--HHHHHHHHHTTT----

Mean predicted aligned error: 11.29 Å

Nearest PDB structures (foldseek):
  5yi2-assembly2_E  TM=3.861E-01  e=1.443E-01  Lactococcus lactis subsp. lactis Il1403
  3tgn-assembly1_A  TM=3.980E-01  e=1.722E-01  Streptococcus pneumoniae D39
  7s03-assembly1_A-2  TM=3.726E-01  e=2.599E-01  Homo sapiens
  3tgn-assembly1_B  TM=3.928E-01  e=8.937E-01  Streptococcus pneumoniae D39
  2q0o-assembly1_B  TM=3.539E-01  e=2.160E+00  Sinorhizobium fredii NGR234

pLDDT: mean 83.65, std 15.16, range [35.03, 96.5]

Solvent-accessible surface area (backbone atoms only — not comparable to full-atom values): 6735 Å² total; per-residue (Å²): 135,83,81,68,81,73,80,62,73,79,82,69,78,52,68,69,58,55,51,51,53,52,48,42,74,73,36,92,83,59,50,70,70,58,51,53,50,51,50,53,53,50,50,65,80,43,62,97,60,88,79,87,84,69,96,58,76,88,70,78,48,49,66,56,49,47,53,55,39,56,48,66,74,45,94,59,51,70,67,57,54,25,65,76,69,75,45,55,70,70,55,52,54,54,48,55,73,56,68,81,73,56,79,131

Foldseek 3Di:
DDPPVPVDPDDDDDPLRVVLVVVCVVDPPPDPVVSVVVVVVVCVVQPPHDDDDDPDPDDQALVLLQVLQVVVVDPDDLVRSCVVSVDDSVSSVVSNVVPSCSDD

Sequence (104 aa):
MNNVANMFPETKPDLVTLLLQQVIAMAPGFSEALARQIEADFRTAHAGKSMLVLKRGPRLTPEQREAVFKDGLTPMSTDEIKAKHGVSRPTIYRIMKQGGRFGS